Protein AF-A0A258DZE3-F1 (afdb_monomer_lite)

Sequence (85 aa):
MHCDLLSFLAVVPGANPFSKDQIACAFPWMQEGGVKMQVMAIYTTVGFGSRALATKQAAIFDELLRKEKETVCRFDGDFFQNQSE

Foldseek 3Di:
DEDALLVCVLPPPPDDLQDCVSDVNRLVNCVVVVPPDYDYDLDADPDPCSVVSSVSSVVVVVVCQVPVVVRDHDPDPVVVVVVPD

Structure (mmCIF, N/CA/C/O backbone):
data_AF-A0A258DZE3-F1
#
_entry.id   AF-A0A258DZE3-F1
#
loop_
_atom_site.group_PDB
_atom_site.id
_atom_site.type_symbol
_atom_site.label_atom_id
_atom_site.label_alt_id
_atom_site.label_comp_id
_atom_site.label_asym_id
_atom_site.lab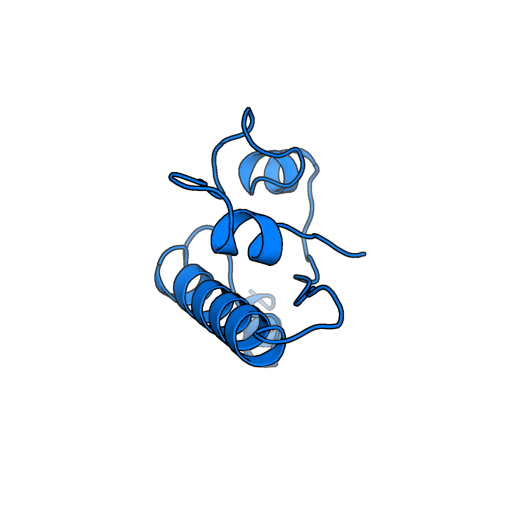el_entity_id
_atom_site.label_seq_id
_atom_site.pdbx_PDB_ins_code
_atom_site.Cartn_x
_atom_site.Cartn_y
_atom_site.Cartn_z
_atom_site.occupancy
_atom_site.B_iso_or_equiv
_atom_site.auth_seq_id
_atom_site.auth_comp_id
_atom_site.auth_asym_id
_atom_site.auth_atom_id
_atom_site.pdbx_PDB_model_num
ATOM 1 N N . MET A 1 1 ? -11.313 9.242 -7.448 1.00 63.72 1 MET A N 1
ATOM 2 C CA . MET A 1 1 ? -11.211 8.018 -6.621 1.00 63.72 1 MET A CA 1
ATOM 3 C C . MET A 1 1 ? -10.143 7.097 -7.207 1.00 63.72 1 MET A C 1
ATOM 5 O O . MET A 1 1 ? -10.474 6.131 -7.878 1.00 63.72 1 MET A O 1
ATOM 9 N N . HIS A 1 2 ? -8.863 7.435 -7.029 1.00 79.75 2 HIS A N 1
ATOM 10 C CA . HIS A 1 2 ? -7.719 6.614 -7.450 1.00 79.75 2 HIS A CA 1
ATOM 11 C C . HIS A 1 2 ? -6.482 7.051 -6.656 1.00 79.75 2 HIS A C 1
ATOM 13 O O . HI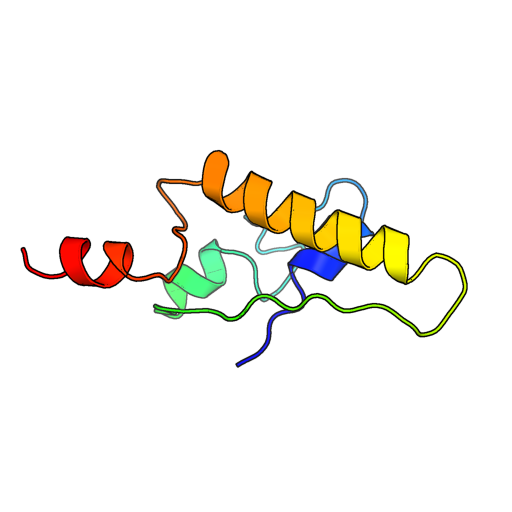S A 1 2 ? -6.332 8.248 -6.415 1.00 79.75 2 HIS A O 1
ATOM 19 N N . CYS A 1 3 ? -5.658 6.107 -6.203 1.00 87.75 3 CYS A N 1
ATOM 20 C CA . CYS A 1 3 ? -4.458 6.368 -5.409 1.00 87.75 3 CYS A CA 1
ATOM 21 C C . CYS A 1 3 ? -3.333 5.424 -5.842 1.00 87.75 3 CYS A C 1
ATOM 23 O O . CYS A 1 3 ? -3.494 4.204 -5.770 1.00 87.75 3 CYS A O 1
ATOM 25 N N . ASP A 1 4 ? -2.190 5.992 -6.226 1.00 92.62 4 ASP A N 1
ATOM 26 C CA . ASP A 1 4 ? -1.011 5.265 -6.716 1.00 92.62 4 ASP A CA 1
ATOM 27 C C . ASP A 1 4 ? -0.061 4.789 -5.604 1.00 92.62 4 ASP A C 1
ATOM 29 O O . ASP A 1 4 ? 1.097 4.459 -5.864 1.00 92.62 4 ASP A O 1
ATOM 33 N N . LEU A 1 5 ? -0.530 4.720 -4.352 1.00 96.12 5 LEU A N 1
ATOM 34 C CA . LEU A 1 5 ? 0.305 4.324 -3.216 1.00 96.12 5 LEU A CA 1
ATOM 35 C C . LEU A 1 5 ? 0.927 2.927 -3.409 1.00 96.12 5 LEU A C 1
ATOM 37 O O . LEU A 1 5 ? 2.094 2.744 -3.082 1.00 96.12 5 LEU A O 1
ATOM 41 N N . LEU A 1 6 ? 0.220 1.956 -4.008 1.00 97.19 6 LEU A N 1
ATOM 42 C CA . LEU A 1 6 ? 0.805 0.631 -4.280 1.00 97.19 6 LEU A CA 1
ATOM 43 C C . LEU A 1 6 ? 1.958 0.705 -5.285 1.00 97.19 6 LEU A C 1
ATOM 45 O O . LEU A 1 6 ? 2.993 0.071 -5.080 1.00 97.19 6 LEU A O 1
ATOM 49 N N . SER A 1 7 ? 1.794 1.489 -6.352 1.00 96.12 7 SER A N 1
ATOM 50 C CA . SER A 1 7 ? 2.839 1.719 -7.352 1.00 96.12 7 SER A CA 1
ATOM 51 C C . SER A 1 7 ? 4.072 2.358 -6.706 1.00 96.12 7 SER A C 1
ATOM 53 O O . SER A 1 7 ? 5.182 1.857 -6.882 1.00 96.12 7 SER A O 1
ATOM 55 N N . PHE A 1 8 ? 3.877 3.381 -5.864 1.00 96.69 8 PHE A N 1
ATOM 56 C CA . PHE A 1 8 ? 4.947 4.024 -5.096 1.00 96.69 8 PHE A CA 1
ATOM 57 C C . PHE A 1 8 ? 5.695 3.034 -4.190 1.00 96.69 8 PHE A C 1
ATOM 59 O O . PHE A 1 8 ? 6.915 2.903 -4.302 1.00 96.69 8 PHE A O 1
ATOM 66 N N . LEU A 1 9 ? 4.970 2.275 -3.360 1.00 97.31 9 LEU A N 1
ATOM 67 C CA . LEU A 1 9 ? 5.542 1.260 -2.464 1.00 97.31 9 LEU A CA 1
ATOM 68 C C . LEU A 1 9 ? 6.287 0.153 -3.225 1.00 97.31 9 LEU A C 1
ATOM 70 O O . LEU A 1 9 ? 7.254 -0.419 -2.726 1.00 97.31 9 LEU A O 1
ATOM 74 N N . ALA A 1 10 ? 5.847 -0.168 -4.441 1.00 96.75 10 ALA A N 1
ATOM 75 C CA . ALA A 1 10 ? 6.460 -1.213 -5.245 1.00 96.75 10 ALA A CA 1
ATOM 76 C C . ALA A 1 10 ? 7.811 -0.801 -5.849 1.00 96.75 10 ALA A C 1
ATOM 78 O O . ALA A 1 10 ? 8.632 -1.688 -6.107 1.00 96.75 10 ALA A O 1
ATOM 79 N N . VAL A 1 11 ? 8.051 0.490 -6.093 1.00 95.50 11 VAL A N 1
ATOM 80 C CA . VAL A 1 11 ? 9.224 0.956 -6.858 1.00 95.50 11 VAL A CA 1
ATOM 81 C C . VAL A 1 11 ? 10.201 1.803 -6.051 1.00 95.50 11 VAL A C 1
ATOM 83 O O . VAL A 1 11 ? 11.391 1.778 -6.357 1.00 95.50 11 VAL A O 1
ATOM 86 N N . VAL A 1 12 ? 9.739 2.530 -5.031 1.00 96.06 12 VAL A N 1
ATOM 87 C CA . VAL A 1 12 ? 10.585 3.451 -4.264 1.00 96.06 12 VAL A CA 1
ATOM 88 C C . VAL A 1 12 ? 11.241 2.720 -3.084 1.00 96.06 12 VAL A C 1
ATOM 90 O O . VAL A 1 12 ? 10.543 2.193 -2.215 1.00 96.06 12 VAL A O 1
ATOM 93 N N . PRO A 1 13 ? 12.585 2.661 -3.012 1.00 95.06 13 PRO A N 1
ATOM 94 C CA . PRO A 1 13 ? 13.277 2.052 -1.879 1.00 95.06 13 PRO A CA 1
ATOM 95 C C . PRO A 1 13 ? 12.976 2.790 -0.570 1.00 95.06 13 PRO A C 1
ATOM 97 O O . PRO A 1 13 ? 13.038 4.015 -0.519 1.00 95.06 13 PRO A O 1
ATOM 100 N N . GLY A 1 14 ? 12.671 2.047 0.497 1.00 94.81 14 GLY A N 1
ATOM 101 C CA . GLY A 1 14 ? 12.350 2.636 1.804 1.00 94.81 14 GLY A CA 1
ATOM 102 C C . GLY A 1 14 ? 11.010 3.382 1.853 1.00 94.81 14 GLY A C 1
ATOM 103 O O . GLY A 1 14 ? 10.775 4.140 2.795 1.00 94.81 14 GLY A O 1
ATOM 104 N N . ALA A 1 15 ? 10.146 3.181 0.853 1.00 96.19 15 ALA A N 1
ATOM 105 C CA . ALA A 1 15 ? 8.808 3.747 0.833 1.00 96.19 15 ALA A CA 1
ATOM 106 C C . ALA A 1 15 ? 7.998 3.299 2.057 1.00 96.19 15 ALA A C 1
ATOM 108 O O . ALA A 1 15 ? 7.950 2.113 2.390 1.00 96.19 15 ALA A O 1
ATOM 109 N N . ASN A 1 16 ? 7.348 4.258 2.709 1.00 96.06 16 ASN A N 1
ATOM 110 C CA . ASN A 1 16 ? 6.552 4.036 3.907 1.00 96.06 16 ASN A CA 1
ATOM 111 C C . ASN A 1 16 ? 5.135 4.603 3.707 1.00 96.06 16 ASN A C 1
ATOM 113 O O . ASN A 1 16 ? 5.001 5.813 3.504 1.00 96.06 16 ASN A O 1
ATOM 117 N N . PRO A 1 17 ? 4.071 3.781 3.818 1.00 96.38 17 PRO A N 1
ATOM 118 C CA . PRO A 1 17 ? 2.694 4.243 3.631 1.00 96.38 17 PRO A CA 1
ATOM 119 C C . PRO A 1 17 ? 2.220 5.234 4.706 1.00 96.38 17 PRO A C 1
ATOM 121 O O 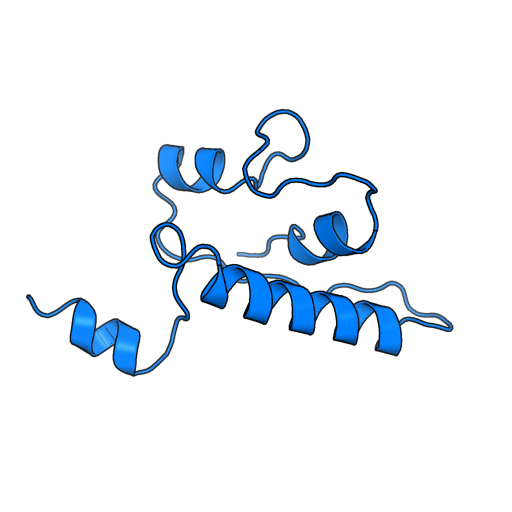. PRO A 1 17 ? 1.186 5.871 4.525 1.00 96.38 17 PRO A O 1
ATOM 124 N N . PHE A 1 18 ? 2.967 5.399 5.801 1.00 96.94 18 PHE A N 1
ATOM 125 C CA . PHE A 1 18 ? 2.685 6.353 6.874 1.00 96.94 18 PHE A CA 1
ATOM 126 C C . PHE A 1 18 ? 3.531 7.631 6.807 1.00 96.94 18 PHE A C 1
ATOM 128 O O . PHE A 1 18 ? 3.323 8.546 7.602 1.00 96.94 18 PHE A O 1
ATOM 135 N N . SER A 1 19 ? 4.489 7.734 5.882 1.00 96.31 19 SER A N 1
ATOM 136 C CA . SER A 1 19 ? 5.328 8.930 5.781 1.00 96.31 19 SER A CA 1
ATOM 137 C C . SER A 1 19 ? 4.628 10.030 4.983 1.00 96.31 19 SER A C 1
ATOM 139 O O . SER A 1 19 ? 4.522 9.960 3.758 1.00 96.31 19 SER A O 1
ATOM 141 N N . LYS A 1 20 ? 4.193 11.083 5.687 1.00 95.00 20 LYS A N 1
ATOM 142 C CA . LYS A 1 20 ? 3.577 12.278 5.088 1.00 95.00 20 LYS A CA 1
ATOM 143 C C . LYS A 1 20 ? 4.504 13.046 4.141 1.00 95.00 20 LYS A C 1
ATOM 145 O O . LYS A 1 20 ? 4.006 13.715 3.240 1.00 95.00 20 LYS A O 1
ATOM 150 N N . ASP A 1 21 ? 5.815 12.932 4.345 1.00 95.50 21 ASP A N 1
ATOM 151 C CA . ASP A 1 21 ? 6.838 13.658 3.583 1.00 95.50 21 ASP A CA 1
ATOM 152 C C . ASP A 1 21 ? 7.184 12.972 2.255 1.00 95.50 21 ASP A C 1
ATOM 154 O O . ASP A 1 21 ? 7.721 13.600 1.345 1.00 95.50 21 ASP A O 1
ATOM 158 N N . GLN A 1 22 ? 6.889 11.673 2.135 1.00 93.19 22 GLN A N 1
ATOM 159 C CA . GLN A 1 22 ? 7.224 10.877 0.955 1.00 93.19 22 GLN A CA 1
ATOM 160 C C . GLN A 1 22 ? 6.127 10.902 -0.111 1.00 93.19 22 GLN A C 1
ATOM 162 O O . GLN A 1 22 ? 6.433 10.887 -1.304 1.00 93.19 22 GLN A O 1
ATOM 167 N N . ILE A 1 23 ? 4.853 10.911 0.298 1.00 93.19 23 ILE A N 1
ATOM 168 C CA . ILE A 1 23 ? 3.724 10.878 -0.633 1.00 93.19 23 ILE A CA 1
ATOM 169 C C . ILE A 1 23 ? 2.470 11.538 -0.045 1.00 93.19 23 ILE A C 1
ATOM 171 O O . ILE A 1 23 ? 2.091 11.314 1.104 1.00 93.19 23 ILE A O 1
ATOM 175 N N . ALA A 1 24 ? 1.774 12.325 -0.867 1.00 90.50 24 ALA A N 1
ATOM 176 C CA . ALA A 1 24 ? 0.576 13.068 -0.460 1.00 90.50 24 ALA A CA 1
ATOM 177 C C . ALA A 1 24 ? -0.640 12.174 -0.142 1.00 90.50 24 ALA A C 1
ATOM 179 O O . ALA A 1 24 ? -1.620 12.638 0.431 1.00 90.50 24 ALA A O 1
ATOM 180 N N . CYS A 1 25 ? -0.585 10.891 -0.502 1.00 91.25 25 CYS A N 1
ATOM 181 C CA . CYS A 1 25 ? -1.621 9.901 -0.222 1.00 91.25 25 CYS A CA 1
ATOM 182 C C . CYS A 1 25 ? -1.186 8.867 0.833 1.00 91.25 25 CYS A C 1
ATOM 184 O O . CYS A 1 25 ? -1.638 7.725 0.813 1.00 91.25 25 CYS A O 1
ATOM 186 N N . ALA A 1 26 ? -0.305 9.255 1.757 1.00 96.25 26 ALA A N 1
ATOM 187 C CA . ALA A 1 26 ? 0.000 8.451 2.937 1.00 96.25 26 ALA A CA 1
ATOM 188 C C . ALA A 1 26 ? -1.246 8.283 3.832 1.00 96.25 26 ALA A C 1
ATOM 190 O O . ALA A 1 26 ? -2.106 9.168 3.884 1.00 96.25 26 ALA A O 1
ATOM 191 N N . PHE A 1 27 ? -1.333 7.180 4.580 1.00 96.25 27 PHE A N 1
ATOM 192 C CA . PHE A 1 27 ? -2.477 6.896 5.455 1.00 96.25 27 PHE A CA 1
ATOM 193 C C . PHE A 1 27 ? -2.796 8.026 6.449 1.00 96.25 27 PHE A C 1
ATOM 195 O O . PHE A 1 27 ? -3.974 8.368 6.561 1.00 96.25 27 PHE A O 1
ATOM 202 N N . PRO A 1 28 ? -1.815 8.692 7.093 1.00 96.75 28 PRO A N 1
ATOM 203 C CA . PRO A 1 28 ? -2.113 9.816 7.978 1.00 96.75 28 PRO A CA 1
ATOM 204 C C . PRO A 1 28 ? -2.819 10.981 7.276 1.00 96.75 28 PRO A C 1
ATOM 206 O O . PRO A 1 28 ? -3.722 11.581 7.851 1.00 96.75 28 PRO A O 1
ATOM 209 N N . TRP A 1 29 ? -2.469 11.279 6.018 1.00 96.44 29 TRP A N 1
ATOM 210 C CA . TRP A 1 29 ? -3.166 12.316 5.249 1.00 96.44 29 TRP A CA 1
ATOM 211 C C . TRP A 1 29 ? -4.603 11.915 4.918 1.00 96.44 29 TRP A C 1
ATOM 213 O O . TRP A 1 29 ? -5.508 12.744 4.989 1.00 96.44 29 TRP A O 1
ATOM 223 N N . MET A 1 30 ? -4.836 10.639 4.600 1.00 94.88 30 MET A N 1
ATOM 224 C CA . MET A 1 30 ? -6.185 10.117 4.362 1.00 94.88 30 MET A CA 1
ATOM 225 C C . MET A 1 30 ? -7.054 10.202 5.620 1.00 94.88 30 MET A C 1
ATOM 227 O O . MET A 1 30 ? -8.210 10.615 5.539 1.00 94.88 30 MET A O 1
ATOM 231 N N . GLN A 1 31 ? -6.493 9.855 6.780 1.00 95.06 31 GLN A N 1
ATOM 232 C CA . GLN A 1 31 ? -7.182 9.933 8.067 1.00 95.06 31 GLN A CA 1
ATOM 233 C C . GLN A 1 31 ? -7.535 11.380 8.432 1.00 95.06 31 GLN A C 1
ATOM 235 O O . GLN A 1 31 ? -8.690 11.661 8.747 1.00 95.06 31 GLN A O 1
ATOM 240 N N . GLU A 1 32 ? -6.578 12.306 8.326 1.00 96.44 32 GLU A N 1
ATOM 241 C CA . GLU A 1 32 ? -6.798 13.736 8.597 1.00 96.44 32 GLU A CA 1
ATOM 242 C C . GLU A 1 32 ? -7.800 14.367 7.626 1.00 96.44 32 GLU A C 1
ATOM 244 O O . GLU A 1 32 ? -8.621 15.189 8.027 1.00 96.44 32 GLU A O 1
ATOM 249 N N . GLY A 1 33 ? -7.785 13.939 6.362 1.00 94.56 33 GLY A N 1
ATOM 250 C CA . GLY A 1 33 ? -8.756 14.349 5.349 1.00 94.56 33 GLY A CA 1
ATOM 251 C C . GLY A 1 33 ? -10.138 13.701 5.490 1.00 94.56 33 GLY A C 1
ATOM 252 O O . GLY A 1 33 ? -11.021 13.982 4.682 1.00 94.56 33 GLY A O 1
ATOM 253 N N . GLY A 1 34 ? -10.346 12.819 6.474 1.00 95.25 34 GLY A N 1
ATOM 254 C CA . GLY A 1 34 ? -11.624 12.146 6.707 1.00 95.25 34 GLY A CA 1
ATOM 255 C C . GLY A 1 34 ? -11.997 11.102 5.649 1.00 95.25 34 GLY A C 1
ATOM 256 O O . GLY A 1 34 ? -13.174 10.755 5.526 1.00 95.25 34 GLY A O 1
ATOM 257 N N . VAL A 1 35 ? -11.028 10.585 4.889 1.00 93.12 35 VAL A N 1
ATOM 258 C CA . VAL A 1 35 ? -11.252 9.564 3.856 1.00 93.12 35 VAL A CA 1
ATOM 259 C C . VAL A 1 35 ? -11.718 8.266 4.514 1.00 93.12 35 VAL A C 1
ATOM 261 O O . VAL A 1 35 ? -11.020 7.685 5.339 1.00 93.12 35 VAL A O 1
ATOM 264 N N . LYS A 1 36 ? -12.914 7.799 4.142 1.00 91.44 36 LYS A N 1
ATOM 265 C CA . LYS A 1 36 ? -13.517 6.565 4.685 1.00 91.44 36 LYS A CA 1
ATOM 266 C C . LYS A 1 36 ? -13.298 5.337 3.812 1.00 91.44 36 LYS A C 1
ATOM 268 O O . LYS A 1 36 ? -13.387 4.215 4.292 1.00 91.44 36 LYS A O 1
ATOM 273 N N . MET A 1 37 ? -13.033 5.552 2.530 1.00 92.75 37 MET A N 1
ATOM 274 C CA . MET A 1 37 ? -12.814 4.498 1.552 1.00 92.75 37 MET A CA 1
ATOM 275 C C . MET A 1 37 ? -11.872 5.018 0.478 1.00 92.75 37 MET A C 1
ATOM 277 O O . MET A 1 37 ? -12.035 6.138 -0.006 1.00 92.75 37 MET A O 1
ATOM 281 N N . GLN A 1 38 ? -10.926 4.180 0.068 1.00 93.38 38 GLN A N 1
ATOM 282 C CA . GLN A 1 38 ? -10.008 4.489 -1.013 1.00 93.38 38 GLN A CA 1
ATOM 283 C C . GLN A 1 38 ? -9.839 3.275 -1.924 1.00 93.38 38 GLN A C 1
ATOM 285 O O . GLN A 1 38 ? -9.598 2.162 -1.464 1.00 93.38 38 GLN A O 1
ATOM 290 N N . VAL A 1 39 ? -9.919 3.508 -3.234 1.00 94.88 39 VAL A N 1
ATOM 291 C CA . VAL A 1 39 ? -9.553 2.507 -4.241 1.00 94.88 39 VAL A CA 1
ATOM 292 C C . VAL A 1 39 ? -8.050 2.589 -4.485 1.00 94.88 39 VAL A C 1
ATOM 294 O O . VAL A 1 39 ? -7.530 3.653 -4.839 1.00 94.88 39 VAL A O 1
ATOM 297 N N . MET A 1 40 ? -7.364 1.465 -4.299 1.00 95.62 40 MET A N 1
ATOM 298 C CA . MET A 1 40 ? -5.922 1.343 -4.500 1.00 95.62 40 MET A CA 1
ATOM 299 C C . MET A 1 40 ? -5.630 0.919 -5.937 1.00 95.62 40 MET A C 1
ATOM 301 O O . MET A 1 40 ? -6.132 -0.100 -6.409 1.00 95.62 40 MET A O 1
ATOM 305 N N . ALA A 1 41 ? -4.838 1.717 -6.643 1.00 96.12 41 ALA A N 1
ATOM 306 C CA . ALA A 1 41 ? -4.464 1.453 -8.021 1.00 96.12 41 ALA A CA 1
ATOM 307 C C . ALA A 1 41 ? -3.472 0.295 -8.117 1.00 96.12 41 ALA A C 1
ATOM 309 O O . ALA A 1 41 ? -2.456 0.306 -7.428 1.00 96.12 41 ALA A O 1
ATOM 310 N N . ILE A 1 42 ? -3.706 -0.640 -9.037 1.00 96.25 42 ILE A N 1
ATOM 311 C CA . ILE A 1 42 ? -2.623 -1.447 -9.602 1.00 96.25 42 ILE A CA 1
ATOM 312 C C . ILE A 1 42 ? -2.265 -0.802 -10.935 1.00 96.25 42 ILE A C 1
ATOM 314 O O . ILE A 1 42 ? -3.005 -0.931 -11.911 1.00 96.25 42 ILE A O 1
ATOM 318 N N . TYR A 1 43 ? -1.153 -0.075 -10.957 1.00 94.31 43 TYR A N 1
ATOM 319 C CA . TYR A 1 43 ? -0.733 0.715 -12.110 1.00 94.31 43 TYR A CA 1
ATOM 320 C C . TYR A 1 43 ? 0.652 0.299 -12.595 1.00 94.31 43 TYR A C 1
ATOM 322 O O . TYR A 1 43 ? 1.608 0.230 -11.825 1.00 94.31 43 TYR A O 1
ATOM 330 N N . THR A 1 44 ? 0.787 0.046 -13.894 1.00 93.88 44 THR A N 1
ATOM 331 C CA . THR A 1 44 ? 2.069 -0.302 -14.515 1.00 93.88 44 THR A CA 1
ATOM 332 C C . THR A 1 44 ? 2.187 0.343 -15.881 1.00 93.88 44 THR A C 1
ATOM 334 O O . THR A 1 44 ? 1.204 0.393 -16.621 1.00 93.88 44 THR A O 1
ATOM 337 N N . THR A 1 45 ? 3.397 0.746 -16.264 1.00 91.25 45 THR A N 1
ATOM 338 C CA . THR A 1 45 ? 3.679 1.092 -17.658 1.00 91.25 45 THR A CA 1
ATOM 339 C C . THR A 1 45 ? 3.541 -0.140 -18.555 1.00 91.25 45 THR A C 1
ATOM 341 O O . THR A 1 45 ? 3.743 -1.282 -18.129 1.00 91.25 45 THR A O 1
ATOM 344 N N . VAL A 1 46 ? 3.181 0.082 -19.820 1.00 91.31 46 VAL A N 1
ATOM 345 C CA . VAL A 1 46 ? 3.090 -0.996 -20.809 1.00 91.31 46 VAL A CA 1
ATOM 346 C C . VAL A 1 46 ? 4.504 -1.376 -21.242 1.00 91.31 46 VAL A C 1
ATOM 348 O O . VAL A 1 46 ? 5.181 -0.611 -21.923 1.00 91.31 46 VAL A O 1
ATOM 351 N N . GLY A 1 47 ? 4.963 -2.556 -20.832 1.00 92.25 47 GLY A N 1
ATOM 352 C CA . GLY A 1 47 ? 6.296 -3.044 -21.168 1.00 92.25 47 GLY A CA 1
ATOM 353 C C . GLY A 1 47 ? 6.613 -4.404 -20.557 1.00 92.25 47 GLY A C 1
ATOM 354 O O . GLY A 1 47 ? 5.800 -4.997 -19.839 1.00 92.25 47 GLY A O 1
ATOM 355 N N . PHE A 1 48 ? 7.814 -4.904 -20.848 1.00 91.88 48 PHE A N 1
ATOM 356 C CA . PHE A 1 48 ? 8.329 -6.119 -20.224 1.00 91.88 48 PHE A CA 1
ATOM 357 C C . PHE A 1 48 ? 8.418 -5.931 -18.701 1.00 91.88 48 PHE A C 1
ATOM 359 O O . PHE A 1 48 ? 8.871 -4.896 -18.223 1.00 91.88 48 PHE A O 1
ATOM 366 N N . GLY A 1 49 ? 7.949 -6.918 -17.934 1.00 93.12 49 GLY A N 1
ATOM 367 C CA . GLY A 1 49 ? 7.896 -6.840 -16.468 1.00 93.12 49 GLY A CA 1
ATOM 368 C C . GLY A 1 49 ? 6.635 -6.187 -15.885 1.00 93.12 49 GLY A C 1
ATOM 369 O O . GLY A 1 49 ? 6.434 -6.280 -14.675 1.00 93.12 49 GLY A O 1
ATOM 370 N N . SER A 1 50 ? 5.733 -5.628 -16.705 1.00 94.75 50 SER A N 1
ATOM 371 C CA . SER A 1 50 ? 4.466 -5.029 -16.238 1.00 94.75 50 SER A CA 1
ATOM 372 C C . SER A 1 50 ? 3.633 -5.999 -15.394 1.00 94.75 50 SER A C 1
ATOM 374 O O . SER A 1 50 ? 3.220 -5.676 -14.287 1.00 94.75 50 SER A O 1
ATOM 376 N N . ARG A 1 51 ? 3.485 -7.252 -15.841 1.00 95.75 51 ARG A N 1
ATOM 377 C CA . ARG A 1 51 ? 2.777 -8.301 -15.085 1.00 95.75 51 ARG A CA 1
ATOM 378 C C . ARG A 1 51 ? 3.404 -8.572 -13.715 1.00 95.75 51 ARG A C 1
ATOM 380 O O . ARG A 1 51 ? 2.681 -8.751 -12.738 1.00 95.75 51 ARG A O 1
ATOM 387 N N . ALA A 1 52 ? 4.734 -8.602 -13.638 1.00 96.50 52 ALA A N 1
ATOM 388 C CA . ALA A 1 52 ? 5.442 -8.842 -12.383 1.00 96.50 52 ALA A CA 1
ATOM 389 C C . ALA A 1 52 ? 5.256 -7.665 -11.415 1.00 96.50 52 ALA A C 1
ATOM 391 O O . ALA A 1 52 ? 4.971 -7.875 -10.238 1.00 96.50 52 ALA A O 1
ATOM 392 N N . LEU A 1 53 ? 5.327 -6.430 -11.921 1.00 96.81 53 LEU A N 1
ATOM 393 C CA . LEU A 1 53 ? 5.091 -5.230 -11.122 1.00 96.81 53 LEU A CA 1
ATOM 394 C C . LEU A 1 53 ? 3.635 -5.135 -10.634 1.00 96.81 53 LEU A C 1
ATOM 396 O O . LEU A 1 53 ? 3.405 -4.789 -9.478 1.00 96.81 53 LEU A O 1
ATOM 400 N N . ALA A 1 54 ? 2.660 -5.498 -11.470 1.00 97.31 54 ALA A N 1
ATOM 401 C CA . ALA A 1 54 ? 1.252 -5.564 -11.078 1.00 97.31 54 ALA A CA 1
ATOM 402 C C . ALA A 1 54 ? 1.023 -6.619 -9.982 1.00 97.31 54 ALA A C 1
ATOM 404 O O . ALA A 1 54 ? 0.347 -6.358 -8.990 1.00 97.31 54 ALA A O 1
ATOM 405 N N . THR A 1 55 ? 1.657 -7.788 -10.120 1.00 98.00 55 THR A N 1
ATOM 406 C CA . THR A 1 55 ? 1.606 -8.855 -9.107 1.00 98.00 55 THR A CA 1
ATOM 407 C C . THR A 1 55 ? 2.228 -8.396 -7.788 1.00 98.00 55 THR A C 1
ATOM 409 O O . THR A 1 55 ? 1.667 -8.642 -6.724 1.00 98.00 55 THR A O 1
ATOM 412 N N . LYS A 1 56 ? 3.353 -7.669 -7.841 1.00 97.88 56 LYS A N 1
ATOM 413 C CA . LYS A 1 56 ? 3.987 -7.082 -6.654 1.00 97.88 56 LYS A CA 1
ATOM 414 C C . LYS A 1 56 ? 3.055 -6.099 -5.941 1.00 97.88 56 LYS A C 1
ATOM 416 O O . LYS A 1 56 ? 2.957 -6.143 -4.722 1.00 97.88 56 LYS A O 1
ATOM 421 N N . GLN A 1 57 ? 2.348 -5.248 -6.684 1.00 98.19 57 GLN A N 1
ATOM 422 C CA . GLN A 1 57 ? 1.375 -4.312 -6.109 1.00 98.19 57 GLN A CA 1
ATOM 423 C C . GLN A 1 57 ? 0.200 -5.030 -5.437 1.00 98.19 57 GLN A C 1
ATOM 425 O O . GLN A 1 57 ? -0.185 -4.646 -4.336 1.00 98.19 57 GLN A O 1
ATOM 430 N N . ALA A 1 58 ? -0.322 -6.101 -6.044 1.00 97.88 58 ALA A N 1
ATOM 431 C CA . ALA A 1 58 ? -1.352 -6.931 -5.420 1.00 97.88 58 ALA A CA 1
ATOM 432 C C . ALA A 1 58 ? -0.856 -7.581 -4.114 1.00 97.88 58 ALA A C 1
ATOM 434 O O . ALA A 1 58 ? -1.553 -7.546 -3.106 1.00 97.88 58 ALA A O 1
ATOM 435 N N . ALA A 1 59 ? 0.377 -8.098 -4.097 1.00 98.25 59 ALA A N 1
ATOM 436 C CA . ALA A 1 59 ? 0.970 -8.667 -2.887 1.00 98.25 59 ALA A CA 1
ATOM 437 C C . ALA A 1 59 ? 1.150 -7.621 -1.771 1.00 98.25 59 ALA A C 1
ATOM 439 O O . ALA A 1 59 ? 0.868 -7.911 -0.611 1.00 98.25 59 ALA A O 1
ATOM 440 N N . ILE A 1 60 ? 1.568 -6.396 -2.117 1.00 98.00 60 ILE A N 1
ATOM 441 C CA . ILE A 1 60 ? 1.662 -5.279 -1.162 1.00 98.00 60 ILE A CA 1
ATOM 442 C C . ILE A 1 60 ? 0.281 -4.938 -0.596 1.00 98.00 60 ILE A C 1
ATOM 444 O O . ILE A 1 60 ? 0.162 -4.704 0.602 1.00 98.00 60 ILE A O 1
ATOM 448 N N . PHE A 1 61 ? -0.767 -4.933 -1.423 1.00 97.50 61 PHE A N 1
ATOM 449 C CA . PHE A 1 61 ? -2.132 -4.688 -0.958 1.00 97.50 61 PHE A CA 1
ATOM 450 C C . PHE A 1 61 ? -2.561 -5.699 0.115 1.00 97.50 61 PHE A C 1
ATOM 452 O O . PHE A 1 61 ? -2.981 -5.295 1.200 1.00 97.50 61 PHE A O 1
ATOM 459 N N . ASP A 1 62 ? -2.383 -6.997 -0.141 1.00 97.12 62 ASP A N 1
ATOM 460 C CA . ASP A 1 62 ? -2.698 -8.046 0.839 1.00 97.12 62 ASP A CA 1
ATOM 461 C C . ASP A 1 62 ? -1.827 -7.938 2.102 1.00 97.12 62 ASP A C 1
ATOM 463 O O . ASP A 1 62 ? -2.290 -8.171 3.222 1.00 97.12 62 ASP A O 1
ATOM 467 N N . GLU A 1 63 ? -0.557 -7.557 1.952 1.00 97.62 63 GLU A N 1
ATOM 468 C CA . GLU A 1 63 ? 0.347 -7.353 3.080 1.00 97.62 63 GLU A CA 1
ATOM 469 C C . GLU A 1 63 ? -0.091 -6.189 3.975 1.00 97.62 63 GLU A C 1
ATOM 471 O O . GLU A 1 63 ? -0.094 -6.353 5.197 1.00 97.62 63 GLU A O 1
ATOM 476 N N . LEU A 1 64 ? -0.505 -5.060 3.391 1.00 97.06 64 LEU A N 1
ATOM 477 C CA . LEU A 1 64 ? -1.035 -3.908 4.126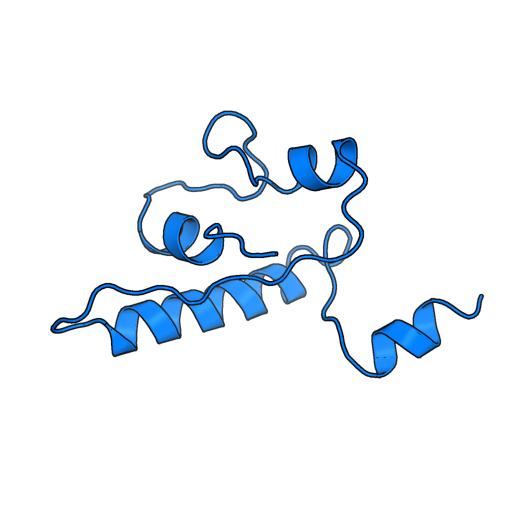 1.00 97.06 64 LEU A CA 1
ATOM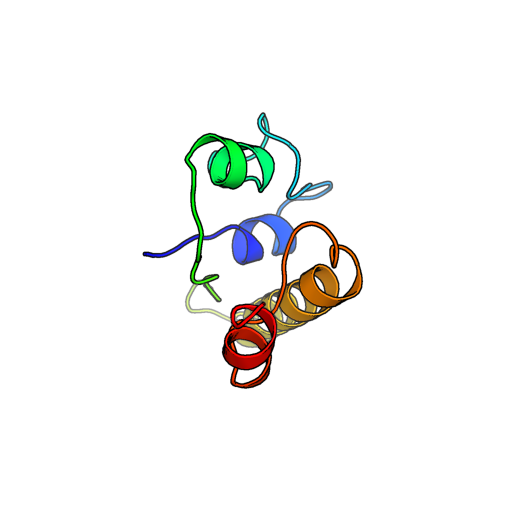 478 C C . LEU A 1 64 ? -2.286 -4.294 4.915 1.00 97.06 64 LEU A C 1
ATOM 480 O O . LEU A 1 64 ? -2.356 -4.021 6.108 1.00 97.06 64 LEU A O 1
ATOM 484 N N . LEU A 1 65 ? -3.226 -5.009 4.291 1.00 95.88 65 LEU A N 1
ATOM 485 C CA . LEU A 1 65 ? -4.429 -5.503 4.970 1.00 95.88 65 LEU A CA 1
ATOM 486 C C . LEU A 1 65 ? -4.106 -6.430 6.149 1.00 95.88 65 LEU A C 1
ATOM 488 O O . LEU A 1 65 ? -4.828 -6.462 7.144 1.00 95.88 65 LEU A O 1
ATOM 492 N N . ARG A 1 66 ? -3.025 -7.208 6.050 1.00 96.25 66 ARG A N 1
ATOM 493 C CA . ARG A 1 66 ? -2.616 -8.139 7.105 1.00 96.25 66 ARG A CA 1
ATOM 494 C C . ARG A 1 66 ? -1.847 -7.461 8.236 1.00 96.25 66 ARG A C 1
ATOM 496 O O . ARG A 1 66 ? -2.028 -7.863 9.385 1.00 96.25 66 ARG A O 1
ATOM 503 N N . LYS A 1 67 ? -0.946 -6.530 7.918 1.00 96.62 67 LYS A N 1
ATOM 504 C CA . LYS A 1 67 ? -0.047 -5.883 8.887 1.00 96.62 67 LYS A CA 1
ATOM 505 C C . LYS A 1 67 ? -0.690 -4.684 9.570 1.00 96.62 67 LYS A C 1
ATOM 507 O O . LYS A 1 67 ? -0.541 -4.535 10.773 1.00 96.62 67 LYS A O 1
ATOM 512 N N . GLU A 1 68 ? -1.458 -3.898 8.828 1.00 95.81 68 GLU A N 1
ATOM 513 C CA . GLU A 1 68 ? -1.981 -2.604 9.270 1.00 95.81 68 GLU A CA 1
ATOM 514 C C . GLU A 1 68 ? -3.475 -2.678 9.620 1.00 95.81 68 GLU A C 1
ATOM 516 O O . GLU A 1 68 ? -4.248 -1.788 9.274 1.00 95.81 68 GLU A O 1
ATOM 521 N N . LYS A 1 69 ? -3.900 -3.748 10.310 1.00 93.00 69 LYS A N 1
ATOM 522 C CA . LYS A 1 69 ? -5.321 -4.039 10.608 1.00 93.00 69 LYS A CA 1
ATOM 523 C C . LYS A 1 69 ? -6.036 -2.952 11.411 1.00 93.00 69 LYS A C 1
ATOM 525 O O . LYS A 1 69 ? -7.250 -2.821 11.316 1.00 93.00 69 LY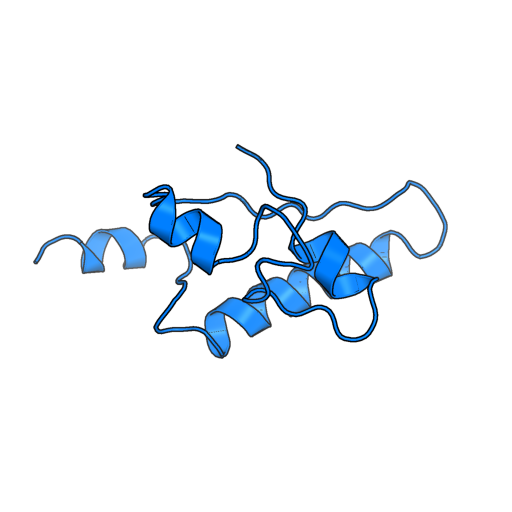S A O 1
ATOM 530 N N . GLU A 1 70 ? -5.291 -2.199 12.215 1.00 92.88 70 GLU A N 1
ATOM 531 C CA . GLU A 1 70 ? -5.827 -1.076 12.996 1.00 92.88 70 GLU A CA 1
ATOM 532 C C . GLU A 1 70 ? -6.036 0.182 12.139 1.00 92.88 70 GLU A C 1
ATOM 534 O O . GLU A 1 70 ? -6.773 1.085 12.524 1.00 92.88 70 GLU A O 1
ATOM 539 N N . THR A 1 71 ? -5.390 0.248 10.971 1.00 94.00 71 THR A N 1
ATOM 540 C CA . THR A 1 71 ? -5.435 1.406 10.068 1.00 94.00 71 THR A CA 1
ATOM 541 C C . THR A 1 71 ? -6.347 1.160 8.872 1.00 94.00 71 THR A C 1
ATOM 543 O O . THR A 1 71 ? -7.096 2.053 8.477 1.00 94.00 71 THR A O 1
ATOM 546 N N . VAL A 1 72 ? -6.284 -0.031 8.272 1.00 94.12 72 VAL A N 1
ATOM 547 C CA . VAL A 1 72 ? -7.023 -0.378 7.055 1.00 94.12 72 VAL A CA 1
ATOM 548 C C . VAL A 1 72 ? -7.677 -1.749 7.161 1.00 94.12 72 VAL A C 1
ATOM 550 O O . VAL A 1 72 ? -7.172 -2.670 7.797 1.00 94.12 72 VAL A O 1
ATOM 553 N N . CYS A 1 73 ? -8.791 -1.898 6.454 1.00 94.06 73 CYS A N 1
ATOM 554 C CA . CYS A 1 73 ? -9.461 -3.171 6.243 1.00 94.06 73 CYS A CA 1
ATOM 555 C C . CYS A 1 73 ? -9.896 -3.298 4.781 1.00 94.06 73 CYS A C 1
ATOM 557 O O . CYS A 1 73 ? -9.901 -2.326 4.017 1.00 94.06 73 CYS A O 1
ATOM 559 N N . ARG A 1 74 ? -10.229 -4.525 4.378 1.00 93.44 74 ARG A N 1
ATOM 560 C CA . ARG A 1 74 ? -10.752 -4.790 3.043 1.00 93.44 74 ARG A CA 1
ATOM 561 C C . ARG A 1 74 ? -12.202 -4.325 2.983 1.00 93.44 74 ARG A C 1
ATOM 563 O O . ARG A 1 74 ? -12.959 -4.517 3.925 1.00 93.44 74 ARG A O 1
ATOM 570 N N . PHE A 1 75 ? -12.581 -3.733 1.856 1.00 91.50 75 PHE A N 1
ATOM 571 C CA . PHE A 1 75 ? -13.982 -3.467 1.570 1.00 91.50 75 PHE A CA 1
ATOM 572 C C . PHE A 1 75 ? -14.606 -4.699 0.905 1.00 91.50 75 PHE A C 1
ATOM 574 O O . PHE A 1 75 ? -14.350 -4.975 -0.270 1.00 91.50 75 PHE A O 1
ATOM 581 N N . ASP A 1 76 ? -15.374 -5.460 1.675 1.00 89.38 76 ASP A N 1
ATOM 582 C CA . ASP A 1 76 ? -16.080 -6.673 1.262 1.00 89.38 76 ASP A CA 1
ATOM 583 C C . ASP A 1 76 ? -17.418 -6.817 2.020 1.00 89.38 76 ASP A C 1
ATOM 585 O O . ASP A 1 76 ? -17.920 -5.855 2.601 1.00 89.38 76 ASP A O 1
ATOM 589 N N . GLY A 1 77 ? -18.046 -7.995 1.962 1.00 84.62 77 GLY A N 1
ATOM 590 C CA . GLY A 1 77 ? -19.307 -8.249 2.664 1.00 84.62 77 GLY A CA 1
ATOM 591 C C . GLY A 1 77 ? -19.194 -8.126 4.188 1.00 84.62 77 GLY A C 1
ATOM 592 O O . GLY A 1 77 ? -20.143 -7.669 4.826 1.00 84.62 77 GLY A O 1
ATOM 593 N N . ASP A 1 78 ? -18.034 -8.459 4.757 1.00 82.50 78 ASP A N 1
ATOM 594 C CA . ASP A 1 78 ? -17.800 -8.440 6.205 1.00 82.50 78 ASP A CA 1
ATOM 595 C C . ASP A 1 78 ? -17.685 -7.000 6.715 1.00 82.50 78 ASP A C 1
ATOM 597 O O . ASP A 1 78 ? -18.126 -6.681 7.821 1.00 82.50 78 ASP A O 1
ATOM 601 N N . PHE A 1 79 ? -17.174 -6.093 5.878 1.00 83.56 79 PHE A N 1
ATOM 602 C CA . PHE A 1 79 ? -17.143 -4.663 6.178 1.00 83.56 79 PHE A CA 1
ATOM 603 C C . PHE A 1 79 ? -18.527 -4.105 6.541 1.00 83.56 79 PHE A C 1
ATOM 605 O O . PHE A 1 79 ? -18.637 -3.319 7.477 1.00 83.56 79 PHE A O 1
ATOM 612 N N . PHE A 1 80 ? -19.589 -4.520 5.843 1.00 76.94 80 PHE A N 1
ATOM 613 C CA . PHE A 1 80 ? -20.948 -4.058 6.147 1.00 76.94 80 PHE A CA 1
ATOM 614 C C . PHE A 1 80 ? -21.476 -4.608 7.476 1.00 76.94 80 PHE A C 1
ATOM 616 O O . PHE A 1 80 ? -22.189 -3.901 8.189 1.00 76.94 80 PHE A O 1
ATOM 623 N N . GLN A 1 81 ? -21.113 -5.842 7.835 1.00 71.06 81 GLN A N 1
ATOM 624 C CA . GLN A 1 81 ? -21.527 -6.433 9.111 1.00 71.06 81 GLN A CA 1
ATOM 625 C C . GLN A 1 81 ? -20.876 -5.713 10.297 1.00 71.06 81 GLN A C 1
ATOM 627 O O . GLN A 1 81 ? -21.547 -5.431 11.284 1.00 71.06 81 GLN A O 1
ATOM 632 N N . ASN A 1 82 ? -19.613 -5.309 10.150 1.00 65.44 82 ASN A N 1
ATOM 633 C CA . ASN A 1 82 ? -18.844 -4.625 11.193 1.00 65.44 82 ASN A CA 1
ATOM 634 C C . ASN A 1 82 ? -19.214 -3.141 11.404 1.00 65.44 82 ASN A C 1
ATOM 636 O O . ASN A 1 82 ? -18.659 -2.507 12.294 1.00 65.44 82 ASN A O 1
ATOM 640 N N . GLN A 1 83 ? -20.114 -2.565 10.596 1.00 62.34 83 GLN A N 1
ATOM 641 C CA . GLN A 1 83 ? -20.613 -1.188 10.770 1.00 62.34 83 GLN A CA 1
ATOM 642 C C . GLN A 1 83 ? -22.003 -1.103 11.418 1.00 62.34 83 GLN A C 1
ATOM 644 O O . GLN A 1 83 ? -22.546 -0.009 11.550 1.00 62.34 83 GLN A O 1
ATOM 649 N N . SER A 1 84 ? -22.603 -2.244 11.765 1.00 51.31 84 SER A N 1
ATOM 650 C CA . SER A 1 84 ? -23.980 -2.324 12.273 1.00 51.31 84 SER A CA 1
ATOM 651 C C . SER A 1 84 ? -24.086 -2.289 13.810 1.00 51.31 84 SER A C 1
ATOM 653 O O . SER A 1 84 ? -25.162 -2.561 14.341 1.00 51.31 84 SER A O 1
ATOM 655 N N . GLU A 1 85 ? -22.998 -1.952 14.509 1.00 41.22 85 GLU A N 1
ATOM 656 C CA . GLU A 1 85 ? -22.933 -1.694 15.961 1.00 41.22 85 GLU A CA 1
ATOM 657 C C . GLU A 1 85 ? -22.657 -0.209 16.235 1.00 41.22 85 GLU A C 1
ATOM 659 O O . GLU A 1 85 ? -23.235 0.321 17.212 1.00 41.22 85 GLU A O 1
#

pLDDT: mean 91.69, std 10.11, range [41.22, 98.25]

Radius of gyration: 13.83 Å; chains: 1; bounding box: 37×23×37 Å

Secondary structure (DSSP, 8-state):
--B-HHHHHHHSTT--TT-TTT-TT-HHHHHHTT----PBP----SSTTHHHHHHHHHHHHHHHHHH-TTT----SHHHHHTT--